Protein AF-A0A5N7J8A6-F1 (afdb_monomer_lite)

Sequence (150 aa):
PDGQIVYIKNDPIKSGGGGKKVELNKQQKNYNKAVEESKNGNKGAGEAVVNRKGIEYPKIDVEGYGEVELPKGPYTPNNTKILRPNFTTKVKKGFKEWWIAQGRIWPEGEVNIHHIKPLSKGGDNSFENLVPLIQPEEHQPFTNWWRSYP

Foldseek 3Di:
DDDDDDDDDDDDDPPDDPDDPPDDDPLSVVQVVVLVVQVPDDDDDPPQDAFQSRHGQDQDQDFQPGGLDQDDDDQAAQPDPVQPDDCDPVVVVVLVVVCVVVVGDQDPADWDKDQSRDNNGPDGSPSVRIDIDHPPNGPVRNVVRVVRHD

pLDDT: mean 76.3, std 22.79, range [28.58, 97.44]

InterPro domains:
  IPR002711 HNH endonuclease [PF01844] (111-133)
  IPR003615 HNH nuclease [cd00085] (103-139)

Structure (mmCIF, N/CA/C/O backbone):
data_AF-A0A5N7J8A6-F1
#
_entry.id   AF-A0A5N7J8A6-F1
#
loop_
_atom_site.group_PDB
_atom_site.id
_atom_site.type_symbol
_atom_site.label_atom_id
_atom_site.label_alt_id
_atom_site.label_comp_id
_atom_site.label_asym_id
_atom_site.label_entity_id
_atom_site.label_seq_id
_atom_site.pdbx_PDB_ins_code
_atom_site.Cartn_x
_atom_site.Cartn_y
_atom_site.Cartn_z
_atom_site.occupancy
_atom_site.B_iso_or_equiv
_atom_site.auth_seq_id
_atom_site.auth_comp_id
_atom_site.auth_asym_id
_atom_site.auth_atom_id
_atom_site.pdbx_PDB_model_num
ATOM 1 N N . PRO A 1 1 ? 14.081 -1.174 53.908 1.00 35.34 1 PRO A N 1
ATOM 2 C CA . PRO A 1 1 ? 13.555 0.094 54.447 1.00 35.34 1 PRO A CA 1
ATOM 3 C C . PRO A 1 1 ? 14.136 1.302 53.704 1.00 35.34 1 PRO A C 1
ATOM 5 O O . PRO A 1 1 ? 15.324 1.319 53.411 1.00 35.34 1 PRO A O 1
ATOM 8 N N . ASP A 1 2 ? 13.431 2.365 53.375 1.00 34.28 2 ASP A N 1
ATOM 9 C CA . ASP A 1 2 ? 12.020 2.695 53.190 1.00 34.28 2 ASP A CA 1
ATOM 10 C C . ASP A 1 2 ? 12.094 4.059 52.469 1.00 34.28 2 ASP A C 1
ATOM 12 O O . ASP A 1 2 ? 13.072 4.793 52.631 1.00 34.28 2 ASP A O 1
ATOM 16 N N . GLY A 1 3 ? 11.149 4.351 51.577 1.00 28.58 3 GLY A N 1
ATOM 17 C CA . GLY A 1 3 ? 11.276 5.445 50.609 1.00 28.58 3 GLY A CA 1
ATOM 18 C C . GLY A 1 3 ? 11.242 6.869 51.171 1.00 28.58 3 GLY A C 1
ATOM 19 O O . GLY A 1 3 ? 10.944 7.098 52.337 1.00 28.58 3 GLY A O 1
ATOM 20 N N . GLN A 1 4 ? 11.406 7.842 50.269 1.00 33.50 4 GLN A N 1
ATOM 21 C CA . GLN A 1 4 ? 10.569 9.041 50.288 1.00 33.50 4 GLN A CA 1
ATOM 22 C C . GLN A 1 4 ? 10.469 9.682 48.898 1.00 33.50 4 GLN A C 1
ATOM 24 O O . GLN A 1 4 ? 11.461 9.891 48.205 1.00 33.50 4 GLN A O 1
ATOM 29 N N . ILE A 1 5 ? 9.227 9.961 48.506 1.00 32.62 5 ILE A N 1
ATOM 30 C CA . ILE A 1 5 ? 8.799 10.682 47.303 1.00 32.62 5 ILE A CA 1
ATOM 31 C C . ILE A 1 5 ? 8.869 12.187 47.596 1.00 32.62 5 ILE A C 1
ATOM 33 O O . ILE A 1 5 ? 8.390 12.615 48.646 1.00 32.62 5 ILE A O 1
ATOM 37 N N . VAL A 1 6 ? 9.366 12.997 46.653 1.00 35.22 6 VAL A N 1
ATOM 38 C CA . VAL A 1 6 ? 9.176 14.460 46.663 1.00 35.22 6 VAL A CA 1
ATOM 39 C C . VAL A 1 6 ? 8.510 14.901 45.359 1.00 35.22 6 VAL A C 1
ATOM 41 O O . VAL A 1 6 ? 9.002 14.642 44.264 1.00 35.22 6 VAL A O 1
ATOM 44 N N . TYR A 1 7 ? 7.362 15.557 45.513 1.00 31.02 7 TYR A N 1
ATOM 45 C CA . TYR A 1 7 ? 6.532 16.144 44.464 1.00 31.02 7 TYR A CA 1
ATOM 46 C C . TYR A 1 7 ? 7.155 17.447 43.942 1.00 31.02 7 TYR A C 1
ATOM 48 O O . TYR A 1 7 ? 7.435 18.343 44.740 1.00 31.02 7 TYR A O 1
ATOM 56 N N . ILE A 1 8 ? 7.277 17.610 42.619 1.00 43.91 8 ILE A N 1
ATOM 57 C CA . ILE A 1 8 ? 7.470 18.931 42.000 1.00 43.91 8 ILE A CA 1
ATOM 58 C C . ILE A 1 8 ? 6.179 19.330 41.286 1.00 43.91 8 ILE A C 1
ATOM 60 O O . ILE A 1 8 ? 5.604 18.573 40.507 1.00 43.91 8 ILE A O 1
ATOM 64 N N . LYS A 1 9 ? 5.707 20.516 41.671 1.00 38.84 9 LYS A N 1
ATOM 65 C CA . LYS A 1 9 ? 4.437 21.145 41.320 1.00 38.84 9 LYS A CA 1
ATOM 66 C C . LYS A 1 9 ? 4.397 21.515 39.834 1.00 38.84 9 LYS A C 1
ATOM 68 O O . LYS A 1 9 ? 5.413 21.854 39.240 1.00 38.84 9 LYS A O 1
ATOM 73 N N . ASN A 1 10 ? 3.190 21.459 39.280 1.00 38.88 10 ASN A N 1
ATOM 74 C CA . ASN A 1 10 ? 2.854 21.862 37.920 1.00 38.88 10 ASN A CA 1
ATOM 75 C C . ASN A 1 10 ? 3.142 23.352 37.688 1.00 38.88 10 ASN A C 1
ATOM 77 O O . ASN A 1 10 ? 2.426 24.193 38.230 1.00 38.88 10 ASN A O 1
ATOM 81 N N . ASP A 1 11 ? 4.094 23.651 36.808 1.00 37.81 11 ASP A N 1
ATOM 82 C CA . ASP A 1 11 ? 4.160 24.936 36.113 1.00 37.81 11 ASP A CA 1
ATOM 83 C C . ASP A 1 11 ? 3.530 24.786 34.714 1.00 37.81 11 ASP A C 1
ATOM 85 O O . ASP A 1 11 ? 3.775 23.786 34.028 1.00 37.81 11 ASP A O 1
ATOM 89 N N . PRO A 1 12 ? 2.705 25.743 34.251 1.00 41.53 12 PRO A N 1
ATOM 90 C CA . PRO A 1 12 ? 2.070 25.667 32.943 1.00 41.53 12 PRO A CA 1
ATOM 91 C C . PRO A 1 12 ? 3.115 25.838 31.833 1.00 41.53 12 PRO A C 1
ATOM 93 O O . PRO A 1 12 ? 3.752 26.886 31.700 1.00 41.53 12 PRO A O 1
ATOM 96 N N . ILE A 1 13 ? 3.263 24.810 30.993 1.00 40.31 13 ILE A N 1
ATOM 97 C CA . ILE A 1 13 ? 4.072 24.888 29.775 1.00 40.31 13 ILE A CA 1
ATOM 98 C C . ILE A 1 13 ? 3.412 25.900 28.832 1.00 40.31 13 ILE A C 1
ATOM 100 O O . ILE A 1 13 ? 2.337 25.670 28.279 1.00 40.31 13 ILE A O 1
ATOM 104 N N . LYS A 1 14 ? 4.082 27.043 28.667 1.00 38.31 14 LYS A N 1
ATOM 105 C CA . LYS A 1 14 ? 3.772 28.088 27.689 1.00 38.31 14 LYS A CA 1
ATOM 106 C C . LYS A 1 14 ? 3.631 27.468 26.295 1.00 38.31 14 LYS A C 1
ATOM 108 O O . LYS A 1 14 ? 4.557 26.834 25.792 1.00 38.31 14 LYS A O 1
ATOM 113 N N . SER A 1 15 ? 2.477 27.684 25.663 1.00 43.34 15 SER A N 1
ATOM 114 C CA . SER A 1 15 ? 2.195 27.303 24.279 1.00 43.34 15 SER A CA 1
ATOM 115 C C . SER A 1 15 ? 3.068 28.120 23.319 1.00 43.34 15 SER A C 1
ATOM 117 O O . SER A 1 15 ? 2.702 29.213 22.891 1.00 43.34 15 SER A O 1
ATOM 119 N N . GLY A 1 16 ? 4.246 27.596 23.001 1.00 37.59 16 GLY A N 1
ATOM 120 C CA . GLY A 1 16 ? 5.174 28.142 22.013 1.00 37.59 16 GLY A CA 1
ATOM 121 C C . GLY A 1 16 ? 5.444 27.121 20.917 1.00 37.59 16 GLY A C 1
ATOM 122 O O . GLY A 1 16 ? 6.566 26.660 20.768 1.00 37.59 16 GLY A O 1
ATOM 123 N N . GLY A 1 17 ? 4.404 26.720 20.186 1.00 31.92 17 GLY A N 1
ATOM 124 C CA . GLY A 1 17 ? 4.525 25.858 19.014 1.00 31.92 17 GLY A CA 1
ATOM 125 C C . GLY A 1 17 ? 4.125 26.638 17.774 1.00 31.92 17 GLY A C 1
ATOM 126 O O . GLY A 1 17 ? 2.943 26.700 17.447 1.00 31.92 17 GLY A O 1
ATOM 127 N N . GLY A 1 18 ? 5.098 27.251 17.099 1.00 31.84 18 GLY A N 1
ATOM 128 C CA . GLY A 1 18 ? 4.917 27.834 15.772 1.00 31.84 18 GLY A CA 1
ATOM 129 C C . GLY A 1 18 ? 4.561 26.742 14.766 1.00 31.84 18 GLY A C 1
ATOM 130 O O . GLY A 1 18 ? 5.429 26.198 14.090 1.00 31.84 18 GLY A O 1
ATOM 131 N N . GLY A 1 19 ? 3.280 26.388 14.695 1.00 32.12 19 GLY A N 1
ATOM 132 C CA . GLY A 1 19 ? 2.750 25.508 13.670 1.00 32.12 19 GLY A CA 1
ATOM 133 C C . GLY A 1 19 ? 2.764 26.247 12.340 1.00 32.12 19 GLY A C 1
ATOM 134 O O . GLY A 1 19 ? 1.996 27.189 12.145 1.00 32.12 19 GLY A O 1
ATOM 135 N N . LYS A 1 20 ? 3.621 25.821 11.406 1.00 36.84 20 LYS A N 1
ATOM 136 C CA . LYS A 1 20 ? 3.414 26.131 9.988 1.00 36.84 20 LYS A CA 1
ATOM 137 C C . LYS A 1 20 ? 1.974 25.738 9.649 1.00 36.84 20 LYS A C 1
ATOM 139 O O . LYS A 1 20 ? 1.613 24.570 9.785 1.00 36.84 20 LYS A O 1
ATOM 144 N N . LYS A 1 21 ? 1.147 26.702 9.231 1.00 40.50 21 LYS A N 1
ATOM 145 C CA . LYS A 1 21 ? -0.146 26.411 8.604 1.00 40.50 21 LYS A CA 1
ATOM 146 C C . LYS A 1 21 ? 0.153 25.632 7.327 1.00 40.50 21 LYS A C 1
ATOM 148 O O . LYS A 1 21 ? 0.583 26.215 6.339 1.00 40.50 21 LYS A O 1
ATOM 153 N N . VAL A 1 22 ? -0.013 24.314 7.373 1.00 44.88 22 VAL A N 1
ATOM 154 C CA . VAL A 1 22 ? -0.007 23.488 6.168 1.00 44.88 22 VAL A CA 1
ATOM 155 C C . VAL A 1 22 ? -1.298 23.824 5.435 1.00 44.88 22 VAL A C 1
ATOM 157 O O . VAL A 1 22 ? -2.391 23.572 5.946 1.00 44.88 22 VAL A O 1
ATOM 160 N N . GLU A 1 23 ? -1.187 24.485 4.287 1.00 43.88 23 GLU A N 1
ATOM 161 C CA . GLU A 1 23 ? -2.349 24.759 3.458 1.00 43.88 23 GLU A CA 1
ATOM 162 C C . GLU A 1 23 ? -2.862 23.431 2.897 1.00 43.88 23 GLU A C 1
ATOM 164 O O . GLU A 1 23 ? -2.192 22.765 2.114 1.00 43.88 23 GLU A O 1
ATOM 169 N N . LEU A 1 24 ? -4.041 23.008 3.357 1.00 47.38 24 LEU A N 1
ATOM 170 C CA . LEU A 1 24 ? -4.662 21.778 2.880 1.00 47.38 24 LEU A CA 1
ATOM 171 C C . LEU A 1 24 ? -4.962 21.917 1.382 1.00 47.38 24 LEU A C 1
ATOM 173 O O . LEU A 1 24 ? -5.593 22.896 0.959 1.00 47.38 24 LEU A O 1
ATOM 177 N N . ASN A 1 25 ? -4.539 20.932 0.591 1.00 60.66 25 ASN A N 1
ATOM 178 C CA . ASN A 1 25 ? -4.856 20.878 -0.830 1.00 60.66 25 ASN A CA 1
ATOM 179 C C . ASN A 1 25 ? -6.383 20.730 -1.040 1.00 60.66 25 ASN A C 1
ATOM 181 O O . ASN A 1 25 ? -7.140 20.369 -0.129 1.00 60.66 25 ASN A O 1
ATOM 185 N N . LYS A 1 26 ? -6.860 21.064 -2.244 1.00 51.75 26 LYS A N 1
ATOM 186 C CA . LYS A 1 26 ? -8.296 21.098 -2.575 1.00 51.75 26 LYS A CA 1
ATOM 187 C C . LYS A 1 26 ? -8.979 19.742 -2.347 1.00 51.75 26 LYS A C 1
ATOM 189 O O . LYS A 1 26 ? -10.114 19.709 -1.885 1.00 51.75 26 LYS A O 1
ATOM 194 N N . GLN A 1 27 ? -8.276 18.640 -2.597 1.00 43.16 27 GLN A N 1
ATOM 195 C CA . GLN A 1 27 ? -8.792 17.285 -2.413 1.00 43.16 27 GLN A CA 1
ATOM 196 C C . GLN A 1 27 ? -8.960 16.929 -0.931 1.00 43.16 27 GLN A C 1
ATOM 198 O O . GLN A 1 27 ? -10.017 16.443 -0.536 1.00 43.16 27 GLN A O 1
ATOM 203 N N . GLN A 1 28 ? -7.990 17.272 -0.081 1.00 45.88 28 GLN A N 1
ATOM 204 C CA . GLN A 1 28 ? -8.070 17.073 1.366 1.00 45.88 28 GLN A CA 1
ATOM 205 C C . GLN A 1 28 ? -9.146 17.961 2.005 1.00 45.88 28 GLN A C 1
ATOM 207 O O . GLN A 1 28 ? -9.841 17.531 2.926 1.00 45.88 28 GLN A O 1
ATOM 212 N N . LYS A 1 29 ? -9.329 19.188 1.498 1.00 62.41 29 LYS A N 1
ATOM 213 C CA . LYS A 1 29 ? -10.441 20.071 1.891 1.00 62.41 29 LYS A CA 1
ATOM 214 C C . LYS A 1 29 ? -11.794 19.461 1.518 1.00 62.41 29 LYS A C 1
ATOM 216 O O . LYS A 1 29 ? -12.689 19.435 2.358 1.00 62.41 29 LYS A O 1
ATOM 221 N N .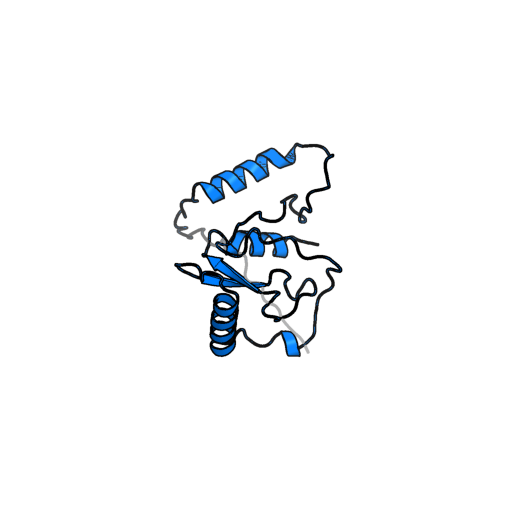 ASN A 1 30 ? -11.926 18.931 0.302 1.00 57.66 30 ASN A N 1
ATOM 222 C CA . ASN A 1 30 ? -13.151 18.276 -0.160 1.00 57.66 30 ASN A CA 1
ATOM 223 C C . ASN A 1 30 ? -13.463 17.014 0.647 1.00 57.66 30 ASN A C 1
ATOM 225 O O . ASN A 1 30 ? -14.605 16.819 1.047 1.00 57.66 30 ASN A O 1
ATOM 229 N N . TYR A 1 31 ? -12.447 16.207 0.952 1.00 53.28 31 TYR A N 1
ATOM 230 C CA . TYR A 1 31 ? -12.588 15.043 1.819 1.00 53.28 31 TYR A CA 1
ATOM 231 C C . TYR A 1 31 ? -13.075 15.442 3.218 1.00 53.28 31 TYR A C 1
ATOM 233 O O . TYR A 1 31 ? -14.058 14.898 3.709 1.00 53.28 31 TYR A O 1
ATOM 241 N N . ASN A 1 32 ? -12.452 16.446 3.844 1.00 67.44 32 ASN A N 1
ATOM 242 C CA . ASN A 1 32 ? -12.872 16.917 5.166 1.00 67.44 32 ASN A CA 1
ATOM 243 C C . ASN A 1 32 ? -14.301 17.488 5.148 1.00 67.44 32 ASN A C 1
ATOM 245 O O . ASN A 1 32 ? -15.042 17.303 6.106 1.00 67.44 32 ASN A O 1
ATOM 249 N N . LYS A 1 33 ? -14.698 18.156 4.059 1.00 68.25 33 LYS A N 1
ATOM 250 C CA . LYS A 1 33 ? -16.061 18.665 3.872 1.00 68.25 33 LYS A CA 1
ATOM 251 C C . LYS A 1 33 ? -17.080 17.527 3.745 1.00 68.25 33 LYS A C 1
ATOM 253 O O . LYS A 1 33 ? -18.081 17.545 4.452 1.00 68.25 33 LYS A O 1
ATOM 258 N N . ALA A 1 34 ? -16.787 16.512 2.932 1.00 57.25 34 ALA A N 1
ATOM 259 C CA . ALA A 1 34 ? -17.632 15.328 2.789 1.00 57.25 34 ALA A CA 1
ATOM 260 C C . ALA A 1 34 ? -17.800 14.570 4.120 1.00 57.25 34 ALA A C 1
ATOM 262 O O . ALA A 1 34 ? -18.876 14.055 4.397 1.00 57.25 34 ALA A O 1
ATOM 263 N N . VAL A 1 35 ? -16.767 14.561 4.975 1.00 58.41 35 VAL A N 1
ATOM 264 C CA . VAL A 1 35 ? -16.819 14.005 6.341 1.00 58.41 35 VAL A CA 1
ATOM 265 C C . VAL A 1 35 ? -17.755 14.790 7.267 1.00 58.41 35 VAL A C 1
ATOM 267 O O . VAL A 1 35 ? -18.371 14.195 8.146 1.00 58.41 35 VAL A O 1
ATOM 270 N N . GLU A 1 36 ? -17.869 16.111 7.118 1.00 66.25 36 GLU A N 1
ATOM 271 C CA . GLU A 1 36 ? -18.839 16.895 7.896 1.00 66.25 36 GLU A CA 1
ATOM 272 C C . GLU A 1 36 ? -20.269 16.712 7.370 1.00 66.25 36 GLU A C 1
ATOM 274 O O . GLU A 1 36 ? -21.212 16.658 8.157 1.00 66.25 36 GLU A O 1
ATOM 279 N N . GLU A 1 37 ? -20.432 16.546 6.057 1.00 59.72 37 GLU A N 1
ATOM 280 C CA . GLU A 1 37 ? -21.734 16.341 5.411 1.00 59.72 37 GLU A CA 1
ATOM 281 C C . GLU A 1 37 ? -22.288 14.917 5.629 1.00 59.72 37 GLU A C 1
ATOM 283 O O . GLU A 1 37 ? -23.498 14.745 5.784 1.00 59.72 37 GLU A O 1
ATOM 288 N N . SER A 1 38 ? -21.429 13.894 5.729 1.00 55.56 38 SER A N 1
ATOM 289 C CA . SER A 1 38 ? -21.846 12.497 5.932 1.00 55.56 38 SER A CA 1
ATOM 290 C C . SER A 1 38 ? -22.301 12.173 7.359 1.00 55.56 38 SER A C 1
ATOM 292 O O . SER A 1 38 ? -22.953 11.151 7.578 1.00 55.56 38 SER A O 1
ATOM 294 N N . LYS A 1 39 ? -22.052 13.057 8.337 1.00 53.62 39 LYS A N 1
ATOM 295 C CA . LYS A 1 39 ? -22.505 12.883 9.732 1.00 53.62 39 LYS A CA 1
ATOM 296 C C . LYS A 1 39 ? -24.031 12.901 9.904 1.00 53.62 39 LYS A C 1
ATOM 298 O O . LYS A 1 39 ? -24.494 12.608 11.003 1.00 53.62 39 LYS A O 1
ATOM 303 N N . ASN A 1 40 ? -24.808 13.223 8.863 1.00 48.16 40 ASN A N 1
ATOM 304 C CA . ASN A 1 40 ? -26.259 13.424 8.965 1.00 48.16 40 ASN A CA 1
ATOM 305 C C . ASN A 1 40 ? -27.123 12.552 8.022 1.00 48.16 40 ASN A C 1
ATOM 307 O O . ASN A 1 40 ? -28.317 12.810 7.882 1.00 48.16 40 ASN A O 1
ATOM 311 N N . GLY A 1 41 ? -26.557 11.532 7.363 1.00 41.09 41 GLY A N 1
ATOM 312 C CA . GLY A 1 41 ? -27.248 10.761 6.317 1.00 41.09 41 GLY A CA 1
ATOM 313 C C . GLY A 1 41 ? -27.565 9.313 6.695 1.00 41.09 41 GLY A C 1
ATOM 314 O O . GLY A 1 41 ? -26.672 8.490 6.848 1.00 41.09 41 GLY A O 1
ATOM 315 N N . ASN A 1 42 ? -28.856 9.009 6.814 1.00 44.25 42 ASN A N 1
ATOM 316 C CA . ASN A 1 42 ? -29.440 7.700 7.102 1.00 44.25 42 ASN A CA 1
ATOM 317 C C . ASN A 1 42 ? -29.205 6.641 5.991 1.00 44.25 42 ASN A C 1
ATOM 319 O O . ASN A 1 42 ? -29.013 6.962 4.823 1.00 44.25 42 ASN A O 1
ATOM 323 N N . LYS A 1 43 ? -29.286 5.374 6.416 1.00 55.88 43 LYS A N 1
ATOM 324 C CA . LYS A 1 43 ? -29.086 4.079 5.741 1.00 55.88 43 LYS A CA 1
ATOM 325 C C . LYS A 1 43 ? -29.728 3.907 4.352 1.00 55.88 43 LYS A C 1
ATOM 327 O O . LYS A 1 43 ? -30.915 4.176 4.190 1.00 55.88 43 LYS A O 1
ATOM 332 N N . GLY A 1 44 ? -28.998 3.219 3.460 1.00 42.34 44 GLY A N 1
ATOM 333 C CA . GLY A 1 44 ? -29.584 2.282 2.486 1.00 42.34 44 GLY A CA 1
ATOM 334 C C . GLY A 1 44 ? -29.107 2.377 1.030 1.00 42.34 44 GLY A C 1
ATOM 335 O O . GLY A 1 44 ? -29.837 2.905 0.203 1.00 42.34 44 GLY A O 1
ATOM 336 N N . ALA A 1 45 ? -27.948 1.787 0.710 1.00 35.34 45 ALA A N 1
ATOM 337 C CA . ALA A 1 45 ? -27.610 1.144 -0.575 1.00 35.34 45 ALA A CA 1
ATOM 338 C C . ALA A 1 45 ? -26.217 0.503 -0.423 1.00 35.34 45 ALA A C 1
ATOM 340 O O . ALA A 1 45 ? -25.255 1.238 -0.249 1.00 35.34 45 ALA A O 1
ATOM 341 N N . GLY A 1 46 ? -26.133 -0.839 -0.398 1.00 44.50 46 GLY A N 1
ATOM 342 C CA . GLY A 1 46 ? -24.891 -1.627 -0.257 1.00 44.50 46 GLY A CA 1
ATOM 343 C C . GLY A 1 46 ? -23.898 -1.056 0.758 1.00 44.50 46 GLY A C 1
ATOM 344 O O . GLY A 1 46 ? -22.982 -0.365 0.336 1.00 44.50 46 GLY A O 1
ATOM 345 N N . GLU A 1 47 ? -24.113 -1.294 2.062 1.00 52.56 47 GLU A N 1
ATOM 346 C CA . GLU A 1 47 ? -23.409 -0.608 3.165 1.00 52.56 47 GLU A CA 1
ATOM 347 C C . GLU A 1 47 ? -21.931 -0.346 2.850 1.00 52.56 47 GLU A C 1
ATOM 349 O O . GLU A 1 47 ? -21.094 -1.250 2.904 1.00 52.56 47 GLU A O 1
ATOM 354 N N . ALA A 1 48 ? -21.624 0.908 2.501 1.00 68.56 48 ALA A N 1
ATOM 355 C CA . ALA A 1 48 ? -20.256 1.349 2.327 1.00 68.56 48 ALA A CA 1
ATOM 356 C C . ALA A 1 48 ? -19.508 1.022 3.620 1.00 68.56 48 ALA A C 1
ATOM 358 O O . ALA A 1 48 ? -19.926 1.414 4.713 1.00 68.56 48 ALA A O 1
ATOM 359 N N . VAL A 1 49 ? -18.430 0.245 3.511 1.00 83.38 49 VAL A N 1
ATOM 360 C CA . VAL A 1 49 ? -17.682 -0.166 4.694 1.00 83.38 49 VAL A CA 1
ATOM 361 C C . VAL A 1 49 ? -16.995 1.068 5.259 1.00 83.38 49 VAL A C 1
ATOM 363 O O . VAL A 1 49 ? -16.060 1.618 4.673 1.00 83.38 49 VAL A O 1
ATOM 366 N N . VAL A 1 50 ? -17.476 1.497 6.421 1.00 91.44 50 VAL A N 1
ATOM 367 C CA . VAL A 1 50 ? -16.929 2.634 7.148 1.00 91.44 50 VAL A CA 1
ATOM 368 C C . VAL A 1 50 ? -16.038 2.175 8.295 1.00 91.44 50 VAL A C 1
ATOM 370 O O . VAL A 1 50 ? -16.234 1.121 8.901 1.00 91.44 50 VAL A O 1
ATOM 373 N N . ASN A 1 51 ? -15.035 2.985 8.620 1.00 92.38 51 ASN A N 1
ATOM 374 C CA . ASN A 1 51 ? -14.249 2.800 9.836 1.00 92.38 51 ASN A CA 1
ATOM 375 C C . ASN A 1 51 ? -14.982 3.364 11.075 1.00 92.38 51 ASN A C 1
ATOM 377 O O . ASN A 1 51 ? -16.071 3.927 10.970 1.00 92.38 51 ASN A O 1
ATOM 381 N N . ARG A 1 52 ? -14.370 3.285 12.268 1.00 90.94 52 ARG A N 1
ATOM 382 C CA . ARG A 1 52 ? -14.971 3.764 13.536 1.00 90.94 52 ARG A CA 1
ATOM 383 C C . ARG A 1 52 ? -15.294 5.267 13.560 1.00 90.94 52 ARG A C 1
ATOM 385 O O . ARG A 1 52 ? -15.936 5.729 14.495 1.00 90.94 52 ARG A O 1
ATOM 392 N N . LYS A 1 53 ? -14.825 6.037 12.574 1.00 91.88 53 LYS A N 1
ATOM 393 C CA . LYS A 1 53 ? -15.110 7.469 12.409 1.00 91.88 53 LYS A CA 1
ATOM 394 C C . LYS A 1 53 ? -16.216 7.747 11.383 1.00 91.88 53 LYS A C 1
ATOM 396 O O . LYS A 1 53 ? -16.425 8.909 11.056 1.00 91.88 53 LYS A O 1
ATOM 401 N N . GLY A 1 54 ? -16.886 6.719 10.855 1.00 92.00 54 GLY A N 1
ATOM 402 C CA . GLY A 1 54 ? -17.914 6.876 9.819 1.00 92.00 54 GLY A CA 1
ATOM 403 C C . GLY A 1 54 ? -17.350 7.232 8.441 1.00 92.00 54 GLY A C 1
ATOM 404 O O . GLY A 1 54 ? -18.071 7.747 7.596 1.00 92.00 54 GLY A O 1
ATOM 405 N N . ILE A 1 55 ? -16.055 6.997 8.218 1.00 91.44 55 ILE A N 1
ATOM 406 C CA . ILE A 1 55 ? -15.380 7.336 6.964 1.00 91.44 55 ILE A CA 1
ATOM 407 C C . ILE A 1 55 ? -15.336 6.095 6.070 1.00 91.44 55 ILE A C 1
ATOM 409 O O . ILE A 1 55 ? -14.850 5.049 6.513 1.00 91.44 55 ILE A O 1
ATOM 413 N N . GLU A 1 56 ? -15.791 6.229 4.824 1.00 94.75 56 GLU A N 1
ATOM 414 C CA . GLU A 1 56 ? -15.700 5.199 3.780 1.00 94.75 56 GLU A CA 1
ATOM 415 C C . GLU A 1 56 ? -14.250 4.858 3.411 1.00 94.75 56 GLU A C 1
ATOM 417 O O . GLU A 1 56 ? -13.333 5.664 3.597 1.00 94.75 56 GLU A O 1
ATOM 422 N N . TYR A 1 57 ? -14.037 3.648 2.890 1.00 94.69 57 TYR A N 1
ATOM 423 C CA . TYR A 1 57 ? -12.737 3.255 2.345 1.00 94.69 57 TYR A CA 1
ATOM 424 C C . TYR A 1 57 ? -12.321 4.193 1.190 1.00 94.69 57 TYR A C 1
ATOM 426 O O . TYR A 1 57 ? -13.183 4.570 0.392 1.00 94.69 57 TYR A O 1
ATOM 434 N N . PRO A 1 58 ? -11.042 4.614 1.092 1.00 95.12 58 PRO A N 1
ATOM 435 C CA . PRO A 1 58 ? -10.613 5.527 0.035 1.00 95.12 58 PRO A CA 1
ATOM 436 C C . PRO A 1 58 ? -10.796 4.930 -1.367 1.00 95.12 58 PRO A C 1
ATOM 438 O O . PRO A 1 58 ? -10.399 3.795 -1.604 1.00 95.12 58 PRO A O 1
ATOM 441 N N . LYS A 1 59 ? -11.336 5.730 -2.292 1.00 94.56 59 LYS A N 1
ATOM 442 C CA . LYS A 1 59 ? -11.540 5.385 -3.710 1.00 94.56 59 LYS A CA 1
ATOM 443 C C . LYS A 1 59 ? -10.454 6.041 -4.562 1.00 94.56 59 LYS A C 1
ATOM 445 O O . LYS A 1 59 ? -10.681 7.085 -5.171 1.00 94.56 59 LYS A O 1
ATOM 450 N N . ILE A 1 60 ? -9.234 5.520 -4.469 1.00 93.75 60 ILE A N 1
ATOM 451 C CA . ILE A 1 60 ? -8.069 6.045 -5.197 1.00 93.75 60 ILE A CA 1
ATOM 452 C C . ILE A 1 60 ? -7.767 5.109 -6.359 1.00 93.75 60 ILE A C 1
ATOM 454 O O . ILE A 1 60 ? -7.511 3.926 -6.133 1.00 93.75 60 ILE A O 1
ATOM 458 N N . ASP A 1 61 ? -7.792 5.662 -7.571 1.00 94.00 61 ASP A N 1
ATOM 459 C CA . ASP A 1 61 ? -7.375 4.994 -8.803 1.00 94.00 61 ASP A CA 1
ATOM 460 C C . ASP A 1 61 ? -5.861 5.144 -8.975 1.00 94.00 61 ASP A C 1
ATOM 462 O O . ASP A 1 61 ? -5.346 6.260 -9.062 1.00 94.00 61 ASP A O 1
ATOM 466 N N . VAL A 1 62 ? -5.153 4.018 -8.969 1.00 93.19 62 VAL A N 1
ATOM 467 C CA . VAL A 1 62 ? -3.717 3.961 -9.231 1.00 93.19 62 VAL A CA 1
ATOM 468 C C . VAL A 1 62 ? -3.524 3.669 -10.711 1.00 93.19 62 VAL A C 1
ATOM 470 O O . VAL A 1 62 ? -3.942 2.619 -11.201 1.00 93.19 62 VAL A O 1
ATOM 473 N N . GLU A 1 63 ? -2.846 4.571 -11.417 1.00 88.62 63 GLU A N 1
ATOM 474 C CA . GLU A 1 63 ? -2.665 4.482 -12.866 1.00 88.62 63 GLU A CA 1
ATOM 475 C C . GLU A 1 63 ? -2.126 3.105 -13.310 1.00 88.62 63 GLU A C 1
ATOM 477 O O . GLU A 1 63 ? -1.075 2.633 -12.868 1.00 88.62 63 GLU A O 1
ATOM 482 N N . GLY A 1 64 ? -2.876 2.428 -14.185 1.00 86.25 64 GLY A N 1
ATOM 483 C CA . GLY A 1 64 ? -2.545 1.088 -14.685 1.00 86.25 64 GLY A CA 1
ATOM 484 C C . GLY A 1 64 ? -2.857 -0.075 -13.729 1.00 86.25 64 GLY A C 1
ATOM 485 O O . GLY A 1 64 ? -2.660 -1.230 -14.105 1.00 86.25 64 GLY A O 1
ATOM 486 N N . TYR A 1 65 ? -3.353 0.194 -12.521 1.00 91.62 65 TYR A N 1
ATOM 487 C CA . TYR A 1 65 ? -3.857 -0.803 -11.569 1.00 91.62 65 TYR A CA 1
ATOM 488 C C . TYR A 1 65 ? -5.373 -0.689 -11.356 1.00 91.62 65 TYR A C 1
ATOM 490 O O . TYR A 1 65 ? -6.039 -1.718 -11.246 1.00 91.62 65 TYR A O 1
ATOM 498 N N . GLY A 1 66 ? -5.913 0.532 -11.366 1.00 93.56 66 GLY A N 1
ATOM 499 C CA . GLY A 1 66 ? -7.312 0.830 -11.070 1.00 93.56 66 GLY A CA 1
ATOM 500 C C . GLY A 1 66 ? -7.535 1.207 -9.606 1.00 93.56 66 GLY A C 1
ATOM 501 O O . GLY A 1 66 ? -6.594 1.493 -8.860 1.00 93.56 66 GLY A O 1
ATOM 502 N N . GLU A 1 67 ? -8.798 1.216 -9.182 1.00 95.75 67 GLU A N 1
ATOM 503 C CA . GLU A 1 67 ? -9.167 1.535 -7.802 1.00 95.75 67 GLU A CA 1
ATOM 504 C C . GLU A 1 67 ? -8.625 0.487 -6.817 1.00 95.75 67 GLU A C 1
ATOM 506 O O . GLU A 1 67 ? -8.770 -0.722 -7.011 1.00 95.75 67 GLU A O 1
ATOM 511 N N . VAL A 1 68 ? -8.010 0.943 -5.723 1.00 94.56 68 VAL A N 1
ATOM 512 C CA . VAL A 1 68 ? -7.620 0.044 -4.629 1.00 94.56 68 VAL A CA 1
ATOM 513 C C . VAL A 1 68 ? -8.875 -0.413 -3.895 1.00 94.56 68 VAL A C 1
ATOM 515 O O . VAL A 1 68 ? -9.458 0.332 -3.112 1.00 94.56 68 VAL A O 1
ATOM 518 N N . GLU A 1 69 ? -9.286 -1.654 -4.136 1.00 94.19 69 GLU A N 1
ATOM 519 C CA . GLU A 1 69 ? -10.451 -2.241 -3.479 1.00 94.19 69 GLU A CA 1
ATOM 520 C C . GLU A 1 69 ? -10.202 -2.527 -1.992 1.00 94.19 69 GLU A C 1
ATOM 522 O O . GLU A 1 69 ? -9.104 -2.908 -1.571 1.00 94.19 69 GLU A O 1
ATOM 527 N N . LEU A 1 70 ? -11.265 -2.434 -1.187 1.00 94.19 70 LEU A N 1
ATOM 528 C CA . LEU A 1 70 ? -11.231 -2.913 0.190 1.00 94.19 70 LEU A CA 1
ATOM 529 C C . LEU A 1 70 ? -10.975 -4.435 0.198 1.00 94.19 70 LEU A C 1
ATOM 531 O O . LEU A 1 70 ? -11.811 -5.203 -0.289 1.00 94.19 70 LEU A O 1
ATOM 535 N N . PRO A 1 71 ? -9.883 -4.918 0.816 1.00 93.25 71 PRO A N 1
ATOM 536 C CA . PRO A 1 71 ? -9.579 -6.339 0.833 1.00 93.25 71 PRO A CA 1
ATOM 537 C C . PRO A 1 71 ? -10.601 -7.110 1.670 1.00 93.25 71 PRO A C 1
ATOM 539 O O . PRO A 1 71 ? -11.032 -6.653 2.732 1.00 93.25 71 PRO A O 1
ATOM 542 N N . LYS A 1 72 ? -10.941 -8.325 1.232 1.00 90.19 72 LYS A N 1
ATOM 543 C CA . LYS A 1 72 ? -11.913 -9.195 1.911 1.00 90.19 72 LYS A CA 1
ATOM 544 C C . LYS A 1 72 ? -11.432 -9.643 3.304 1.00 90.19 72 LYS A C 1
ATOM 546 O O . LYS A 1 72 ? -10.231 -9.775 3.585 1.00 90.19 72 LYS A O 1
ATOM 551 N N . GLY A 1 73 ? -12.400 -9.894 4.187 1.00 85.56 73 GLY A N 1
ATOM 552 C CA . GLY A 1 73 ? -12.178 -10.488 5.508 1.00 85.56 73 GLY A CA 1
ATOM 553 C C . GLY A 1 73 ? -11.723 -11.959 5.443 1.00 85.56 73 GLY A C 1
ATOM 554 O O . GLY A 1 73 ? -11.707 -12.547 4.362 1.00 85.56 73 GLY A O 1
ATOM 555 N N . PRO A 1 74 ? -11.347 -12.568 6.585 1.00 87.50 74 PRO A N 1
ATOM 556 C CA . PRO A 1 74 ? -11.436 -12.032 7.951 1.00 87.50 74 PRO A CA 1
ATOM 557 C C . PRO A 1 74 ? -10.359 -10.978 8.268 1.00 87.50 74 PRO A C 1
ATOM 559 O O . PRO A 1 74 ? -9.271 -11.011 7.694 1.00 87.50 74 PRO A O 1
ATOM 562 N N . TYR A 1 75 ? -10.648 -10.048 9.187 1.00 89.56 75 TYR A N 1
ATOM 563 C CA . TYR A 1 75 ? -9.732 -8.969 9.607 1.00 89.56 75 TYR A CA 1
ATOM 564 C C . TYR A 1 75 ? -9.014 -9.278 10.929 1.00 89.56 75 TYR A C 1
ATOM 566 O O . TYR A 1 75 ? -9.045 -8.501 11.882 1.00 89.56 75 TYR A O 1
ATOM 574 N N . THR A 1 76 ? -8.386 -10.447 11.010 1.00 88.31 76 THR A N 1
ATOM 575 C CA . THR A 1 76 ? -7.682 -10.916 12.212 1.00 88.31 76 THR A CA 1
ATOM 576 C C . THR A 1 76 ? -6.186 -10.628 12.112 1.00 88.31 76 THR A C 1
ATOM 578 O O . THR A 1 76 ? -5.597 -11.011 11.104 1.00 88.31 76 THR A O 1
ATOM 581 N N . PRO A 1 77 ? -5.535 -10.012 13.118 1.00 87.12 77 PRO A N 1
ATOM 582 C CA . PRO A 1 77 ? -4.115 -9.675 13.044 1.00 87.12 77 PRO A CA 1
ATOM 583 C C . PRO A 1 77 ? -3.217 -10.869 12.692 1.00 87.12 77 PRO A C 1
ATOM 585 O O . PRO A 1 77 ? -3.299 -11.929 13.313 1.00 87.12 77 PRO A O 1
ATOM 588 N N . ASN A 1 78 ? -2.296 -10.667 11.751 1.00 82.12 78 ASN A N 1
ATOM 589 C CA . ASN A 1 78 ? -1.237 -11.616 11.445 1.00 82.12 78 ASN A CA 1
ATOM 590 C C . ASN A 1 78 ? -0.008 -11.304 12.311 1.00 82.12 78 ASN A C 1
ATOM 592 O O . ASN A 1 78 ? 0.819 -10.452 11.987 1.00 82.12 78 ASN A O 1
ATOM 596 N N . ASN A 1 79 ? 0.096 -11.990 13.451 1.00 78.31 79 ASN A N 1
ATOM 597 C CA . ASN A 1 79 ? 1.143 -11.759 14.453 1.00 78.31 79 ASN A CA 1
ATOM 598 C C . ASN A 1 79 ? 2.452 -12.524 14.173 1.00 78.31 79 ASN A C 1
ATOM 600 O O . ASN A 1 79 ? 3.334 -12.587 15.035 1.00 78.31 79 ASN A O 1
ATOM 604 N N . THR A 1 80 ? 2.601 -13.111 12.984 1.00 78.50 80 THR A N 1
ATOM 605 C CA . THR A 1 80 ? 3.765 -13.930 12.639 1.00 78.50 80 THR A CA 1
ATOM 606 C C . THR A 1 80 ? 5.031 -13.071 12.604 1.00 78.50 80 THR A C 1
ATOM 608 O O . THR A 1 80 ? 5.154 -12.159 11.788 1.00 78.50 80 THR A O 1
ATOM 611 N N . LYS A 1 81 ? 6.022 -13.378 13.456 1.00 69.19 81 LYS A N 1
ATOM 612 C CA . LYS A 1 81 ? 7.301 -12.635 13.521 1.00 69.19 81 LYS A CA 1
ATOM 613 C C . LYS A 1 81 ? 8.043 -12.599 12.175 1.00 69.19 81 LYS A C 1
ATOM 615 O O . LYS A 1 81 ? 8.694 -11.605 11.878 1.00 69.19 81 LYS A O 1
ATOM 620 N N . ILE A 1 82 ? 7.879 -13.638 11.353 1.00 72.06 82 ILE A N 1
A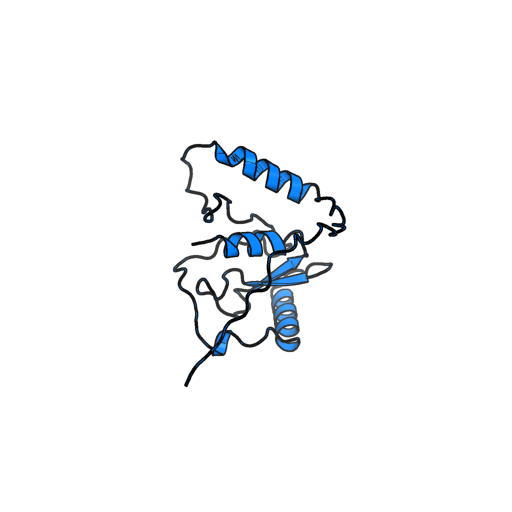TOM 621 C CA . ILE A 1 82 ? 8.463 -13.770 10.004 1.00 72.06 82 ILE A CA 1
ATOM 622 C C . ILE A 1 82 ? 7.897 -12.741 9.012 1.00 72.06 82 ILE A C 1
ATOM 624 O O . ILE A 1 82 ? 8.550 -12.443 8.020 1.00 72.06 82 ILE A O 1
ATOM 628 N N . LEU A 1 83 ? 6.721 -12.162 9.277 1.00 67.94 83 LEU A N 1
ATOM 629 C CA . LEU A 1 83 ? 6.079 -11.155 8.418 1.00 67.94 83 LEU A CA 1
ATOM 630 C C . LEU A 1 83 ? 6.269 -9.721 8.917 1.00 67.94 83 LEU A C 1
ATOM 632 O O . LEU A 1 83 ? 5.945 -8.769 8.219 1.00 67.94 83 LEU A O 1
ATOM 636 N N . ARG A 1 84 ? 6.895 -9.549 10.081 1.00 64.19 84 ARG A N 1
ATOM 637 C CA . ARG A 1 84 ? 7.334 -8.243 10.577 1.00 64.19 84 ARG A CA 1
ATOM 638 C C . ARG A 1 84 ? 8.741 -7.786 10.128 1.00 64.19 84 ARG A C 1
ATOM 640 O O . ARG A 1 84 ? 9.136 -6.731 10.623 1.00 64.19 84 ARG A O 1
ATOM 647 N N . PRO A 1 85 ? 9.544 -8.500 9.294 1.00 59.59 85 PRO A N 1
ATOM 648 C CA . PRO A 1 85 ? 10.850 -7.998 8.916 1.00 59.59 85 PRO A CA 1
ATOM 649 C C . PRO A 1 85 ? 10.718 -6.692 8.149 1.00 59.59 85 PRO A C 1
ATOM 651 O O . PRO A 1 85 ? 9.718 -6.412 7.487 1.00 59.59 85 PRO A O 1
ATOM 654 N N . ASN A 1 86 ? 11.771 -5.893 8.267 1.00 62.31 86 ASN A N 1
ATOM 655 C CA . ASN A 1 86 ? 11.818 -4.555 7.715 1.00 62.31 86 ASN A CA 1
ATOM 656 C C . ASN A 1 86 ? 11.615 -4.582 6.200 1.00 62.31 86 ASN A C 1
AT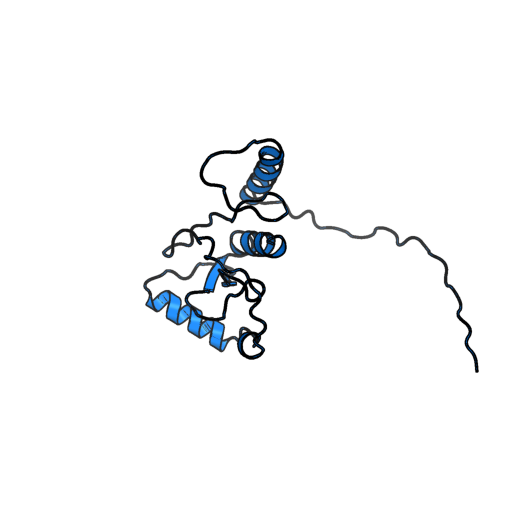OM 658 O O . ASN A 1 86 ? 12.178 -5.417 5.490 1.00 62.31 86 ASN A O 1
ATOM 662 N N . PHE A 1 87 ? 10.860 -3.606 5.707 1.00 70.12 87 PHE A N 1
ATOM 663 C CA . PHE A 1 87 ? 10.678 -3.337 4.2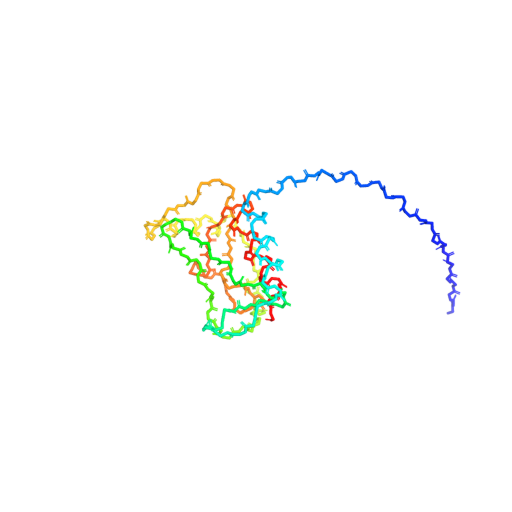88 1.00 70.12 87 PHE A CA 1
ATOM 664 C C . PHE A 1 87 ? 11.999 -2.803 3.690 1.00 70.12 87 PHE A C 1
ATOM 666 O O . PHE A 1 87 ? 12.201 -1.599 3.525 1.00 70.12 87 PHE A O 1
ATOM 673 N N . THR A 1 88 ? 12.961 -3.708 3.476 1.00 83.06 88 THR A N 1
ATOM 674 C CA . THR A 1 88 ? 14.337 -3.381 3.067 1.00 83.06 88 THR A CA 1
ATOM 675 C C . THR A 1 88 ? 14.394 -2.780 1.663 1.00 83.06 88 THR A C 1
ATOM 677 O O . THR A 1 88 ? 13.504 -3.001 0.842 1.00 83.06 88 THR A O 1
ATOM 680 N N . THR A 1 89 ? 15.491 -2.092 1.330 1.00 86.75 89 THR A N 1
ATOM 681 C CA . THR A 1 89 ? 15.748 -1.586 -0.031 1.00 86.75 89 THR A CA 1
ATOM 682 C C . THR A 1 89 ? 15.655 -2.688 -1.092 1.00 86.75 89 THR A C 1
ATOM 684 O O . THR A 1 89 ? 15.138 -2.445 -2.180 1.00 86.75 89 THR A O 1
ATOM 687 N N . LYS A 1 90 ? 16.080 -3.920 -0.770 1.00 87.69 90 LYS A N 1
ATOM 688 C CA . LYS A 1 90 ? 15.968 -5.075 -1.674 1.00 87.69 90 LYS A CA 1
ATOM 689 C C . LYS A 1 90 ? 14.507 -5.442 -1.951 1.00 87.69 90 LYS A C 1
ATOM 691 O O . LYS A 1 90 ? 14.159 -5.672 -3.102 1.00 87.69 90 LYS A O 1
ATOM 696 N N . VAL A 1 91 ? 13.660 -5.457 -0.919 1.00 86.94 91 VAL A N 1
ATOM 697 C CA . VAL A 1 91 ? 12.218 -5.734 -1.059 1.00 86.94 91 VAL A CA 1
ATOM 698 C C . VAL A 1 91 ? 11.532 -4.627 -1.857 1.00 86.94 91 VAL A C 1
ATOM 700 O O . VAL A 1 91 ? 10.787 -4.930 -2.781 1.00 86.94 91 VAL A O 1
ATOM 703 N N . LYS A 1 92 ? 11.847 -3.352 -1.580 1.00 90.19 92 LYS A N 1
ATOM 704 C CA . LYS A 1 92 ? 11.330 -2.204 -2.350 1.00 90.19 92 LYS A CA 1
ATOM 705 C C . LYS A 1 92 ? 11.666 -2.314 -3.836 1.00 90.19 92 LYS A C 1
ATOM 707 O O . LYS A 1 92 ? 10.792 -2.136 -4.678 1.00 90.19 92 LYS A O 1
ATOM 712 N N . LYS A 1 93 ? 12.928 -2.628 -4.150 1.00 93.75 93 LYS A N 1
ATOM 713 C CA . LYS A 1 93 ? 13.386 -2.825 -5.528 1.00 93.75 93 LYS A CA 1
ATOM 714 C C . LYS A 1 93 ? 12.658 -3.996 -6.196 1.00 93.75 93 LYS A C 1
ATOM 716 O O . LYS A 1 93 ? 12.120 -3.812 -7.280 1.00 93.75 93 LYS A O 1
ATOM 721 N N . GLY A 1 94 ? 12.586 -5.148 -5.526 1.00 94.94 94 GLY A N 1
ATOM 722 C CA . GLY A 1 94 ? 11.897 -6.330 -6.052 1.00 94.94 94 GLY A CA 1
ATOM 723 C C . GLY A 1 94 ? 10.408 -6.091 -6.310 1.00 94.94 94 GLY A C 1
ATOM 724 O O . GLY A 1 94 ? 9.901 -6.503 -7.347 1.00 94.94 94 GLY A O 1
ATOM 725 N N . PHE A 1 95 ? 9.721 -5.364 -5.423 1.00 95.62 95 PHE A N 1
ATOM 726 C CA . PHE A 1 95 ? 8.322 -4.991 -5.635 1.00 95.62 95 PHE A CA 1
ATOM 727 C C . PHE A 1 95 ? 8.150 -4.084 -6.858 1.00 95.62 95 PHE A C 1
ATOM 729 O O . PHE A 1 95 ? 7.272 -4.332 -7.678 1.00 95.62 95 PHE A O 1
ATOM 736 N N . LYS A 1 96 ? 9.006 -3.066 -7.024 1.00 96.25 96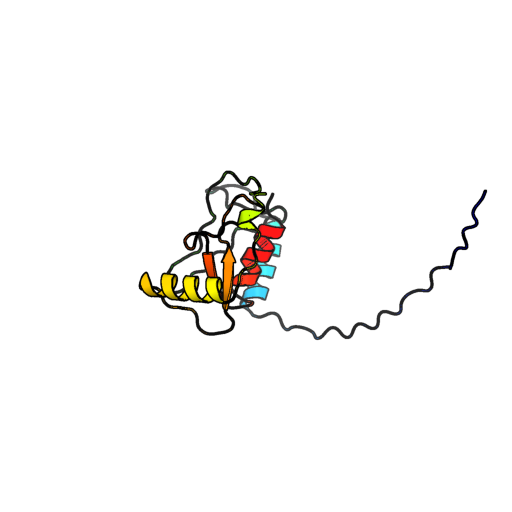 LYS A N 1
ATOM 737 C CA . LYS A 1 96 ? 8.967 -2.184 -8.200 1.00 96.25 96 LYS A CA 1
ATOM 738 C C . LYS A 1 96 ? 9.184 -2.951 -9.506 1.00 96.25 96 LYS A C 1
ATOM 740 O O . LYS A 1 96 ? 8.459 -2.725 -10.469 1.00 96.25 96 LYS A O 1
ATOM 745 N N . GLU A 1 97 ? 10.163 -3.852 -9.537 1.00 97.06 97 GLU A N 1
ATOM 746 C CA . GLU A 1 97 ? 10.430 -4.701 -10.704 1.00 97.06 97 GLU A CA 1
ATOM 747 C C . GLU A 1 97 ? 9.236 -5.610 -11.019 1.00 97.06 97 GLU A C 1
ATOM 749 O O . GLU A 1 97 ? 8.795 -5.657 -12.165 1.00 97.06 97 GLU A O 1
ATOM 754 N N . TRP A 1 98 ? 8.667 -6.270 -10.004 1.00 96.62 98 TRP A N 1
ATOM 755 C CA . TRP A 1 98 ? 7.466 -7.091 -10.162 1.00 96.62 98 TRP A CA 1
ATOM 756 C C . TRP A 1 98 ? 6.274 -6.279 -10.677 1.00 96.62 98 TRP A C 1
ATOM 758 O O . TRP A 1 98 ? 5.615 -6.715 -11.615 1.00 96.62 98 TRP A O 1
ATOM 768 N N . TRP A 1 99 ? 6.034 -5.086 -10.124 1.00 96.00 99 TRP A N 1
ATOM 769 C CA . TRP A 1 99 ? 4.941 -4.195 -10.525 1.00 96.00 99 TRP A CA 1
ATOM 770 C C . TRP A 1 99 ? 5.017 -3.838 -12.011 1.00 96.00 99 TRP A C 1
ATOM 772 O O . TRP A 1 99 ? 4.049 -4.018 -12.748 1.00 96.00 99 TRP A O 1
ATOM 782 N N . ILE A 1 100 ? 6.197 -3.406 -12.464 1.00 96.19 100 ILE A N 1
ATOM 783 C CA . ILE A 1 100 ? 6.443 -3.057 -13.868 1.00 96.19 100 ILE A CA 1
ATOM 784 C C . ILE A 1 100 ? 6.337 -4.297 -14.765 1.00 96.19 100 ILE A C 1
ATOM 786 O O . ILE A 1 100 ? 5.793 -4.214 -15.863 1.00 96.19 100 ILE A O 1
ATOM 790 N N . ALA A 1 101 ? 6.789 -5.467 -14.300 1.00 96.62 101 ALA A N 1
ATOM 791 C CA . ALA A 1 101 ? 6.675 -6.721 -15.047 1.00 96.62 101 ALA A CA 1
ATOM 792 C C . ALA A 1 101 ? 5.218 -7.172 -15.277 1.00 96.62 101 ALA A C 1
ATOM 794 O O . ALA A 1 101 ? 4.966 -7.938 -16.202 1.00 96.62 101 ALA A O 1
ATOM 795 N N . GLN A 1 102 ? 4.255 -6.680 -14.486 1.00 92.81 102 GLN A N 1
ATOM 796 C CA . GLN A 1 102 ? 2.819 -6.870 -14.743 1.00 92.81 102 GLN A CA 1
ATOM 797 C C . GLN A 1 102 ? 2.273 -5.940 -15.847 1.00 92.81 102 GLN A C 1
ATOM 799 O O . GLN A 1 102 ? 1.075 -5.954 -16.116 1.00 92.81 102 GLN A O 1
ATOM 804 N N . GLY A 1 103 ? 3.116 -5.102 -16.461 1.00 93.69 103 GLY A N 1
ATOM 805 C CA . GLY A 1 103 ? 2.705 -4.087 -17.435 1.00 93.69 103 GLY A CA 1
ATOM 806 C C . GLY A 1 103 ? 2.125 -2.820 -16.800 1.00 93.69 103 GLY A C 1
ATOM 807 O O . GLY A 1 103 ? 1.500 -2.025 -17.497 1.00 93.69 103 GLY A O 1
ATOM 808 N N . ARG A 1 104 ? 2.310 -2.630 -15.487 1.00 94.75 104 ARG A N 1
ATOM 809 C CA . ARG A 1 104 ? 1.789 -1.472 -14.749 1.00 94.75 104 ARG A CA 1
ATOM 810 C C . ARG A 1 104 ? 2.808 -0.342 -14.698 1.00 94.75 104 ARG A C 1
ATOM 812 O O . ARG A 1 104 ? 4.017 -0.573 -14.637 1.00 94.75 104 ARG A O 1
ATOM 819 N N . ILE A 1 105 ? 2.308 0.889 -14.662 1.00 94.06 105 ILE A N 1
ATOM 820 C CA . ILE A 1 105 ? 3.137 2.091 -14.578 1.00 94.06 105 ILE A CA 1
ATOM 821 C C . ILE A 1 105 ? 3.554 2.299 -13.121 1.00 94.06 105 ILE A C 1
ATOM 823 O O . ILE A 1 105 ? 2.759 2.136 -12.196 1.00 94.06 105 ILE A O 1
ATOM 827 N N . TRP A 1 106 ? 4.832 2.607 -12.895 1.00 95.75 106 TRP A N 1
ATOM 828 C CA . TRP A 1 106 ? 5.298 3.020 -11.574 1.00 95.75 106 TRP A CA 1
ATOM 829 C C . TRP A 1 106 ? 4.992 4.513 -11.382 1.00 95.75 106 TRP A C 1
ATOM 831 O O . TRP A 1 106 ? 5.462 5.292 -12.211 1.00 95.75 106 TRP A O 1
ATOM 841 N N . PRO A 1 107 ? 4.287 4.929 -10.312 1.00 94.38 107 PRO A N 1
ATOM 842 C CA . PRO A 1 107 ? 3.907 6.329 -10.131 1.00 94.38 107 PRO A CA 1
ATOM 843 C C . PRO A 1 107 ? 5.113 7.279 -10.067 1.00 94.38 107 PRO A C 1
ATOM 845 O O . PRO A 1 107 ? 6.169 6.936 -9.519 1.00 94.38 107 PRO A O 1
ATOM 848 N N . GLU A 1 108 ? 4.951 8.488 -10.603 1.00 92.62 108 GLU A N 1
ATOM 849 C CA . GLU A 1 108 ? 5.949 9.557 -10.511 1.00 92.62 108 GLU A CA 1
ATOM 850 C C . GLU A 1 108 ? 5.801 10.341 -9.195 1.00 92.62 108 GLU A C 1
ATOM 852 O O . GLU A 1 108 ? 4.694 10.648 -8.761 1.00 92.62 108 GLU A O 1
ATOM 857 N N . GLY A 1 109 ? 6.922 10.686 -8.550 1.00 92.19 109 GLY A N 1
ATOM 858 C CA . GLY A 1 109 ? 6.944 11.474 -7.309 1.00 92.19 109 GLY A CA 1
ATOM 859 C C . GLY A 1 109 ? 7.433 10.710 -6.073 1.00 92.19 109 GLY A C 1
ATOM 860 O O . GLY A 1 109 ? 8.191 9.740 -6.170 1.00 92.19 109 GLY A O 1
ATOM 861 N N . GLU A 1 110 ? 7.043 11.184 -4.884 1.00 94.56 110 GLU A N 1
ATOM 862 C CA . GLU A 1 110 ? 7.390 10.546 -3.608 1.00 94.56 110 GLU A CA 1
ATOM 863 C C . GLU A 1 110 ? 6.487 9.330 -3.364 1.00 94.56 110 GLU A C 1
ATOM 865 O O . GLU A 1 110 ? 5.384 9.444 -2.833 1.00 94.56 110 GLU A O 1
ATOM 870 N N . VAL A 1 111 ? 6.959 8.150 -3.771 1.00 94.75 111 VAL A N 1
ATOM 871 C CA . VAL A 1 111 ? 6.189 6.904 -3.680 1.00 94.75 111 VAL A CA 1
ATOM 872 C C . VAL A 1 111 ? 6.468 6.160 -2.377 1.00 94.75 111 VAL A C 1
ATOM 874 O O . VAL A 1 111 ? 7.609 5.792 -2.083 1.00 94.75 111 VAL A O 1
ATOM 877 N N . ASN A 1 112 ? 5.399 5.831 -1.655 1.00 94.56 112 ASN A N 1
ATOM 878 C CA . ASN A 1 112 ? 5.407 4.845 -0.582 1.00 94.56 112 ASN A CA 1
ATOM 879 C C . ASN A 1 112 ? 4.681 3.570 -1.006 1.00 94.56 112 ASN A C 1
ATOM 881 O O . ASN A 1 112 ? 3.663 3.605 -1.687 1.00 94.56 112 ASN A O 1
ATOM 885 N N . ILE A 1 113 ? 5.205 2.426 -0.571 1.00 94.69 113 ILE A N 1
ATOM 886 C CA . ILE A 1 113 ? 4.578 1.129 -0.821 1.00 94.69 113 ILE A CA 1
ATOM 887 C C . ILE A 1 113 ? 3.660 0.822 0.357 1.00 94.69 113 ILE A C 1
ATOM 889 O O . ILE A 1 113 ? 4.120 0.740 1.498 1.00 94.69 113 ILE A O 1
ATOM 893 N N . HIS A 1 114 ? 2.371 0.687 0.071 1.00 95.06 114 HIS A N 1
ATOM 894 C CA . HIS A 1 114 ? 1.325 0.464 1.056 1.00 95.06 114 HIS A CA 1
ATOM 895 C C . HIS A 1 114 ? 0.862 -0.985 1.041 1.00 95.06 114 HIS A C 1
ATOM 897 O O . HIS A 1 114 ? 0.709 -1.576 -0.023 1.00 95.06 114 HIS A O 1
ATOM 903 N N . HIS A 1 115 ? 0.568 -1.535 2.215 1.00 94.44 115 HIS A N 1
ATOM 904 C CA . HIS A 1 115 ? -0.176 -2.784 2.317 1.00 94.44 115 HIS A CA 1
ATOM 905 C C . HIS A 1 115 ? -1.660 -2.530 2.067 1.00 94.44 115 HIS A C 1
ATOM 907 O O . HIS A 1 115 ? -2.287 -1.837 2.865 1.00 94.44 115 HIS A O 1
ATOM 913 N N . ILE A 1 116 ? -2.240 -3.139 1.031 1.00 95.75 116 ILE A N 1
ATOM 914 C CA . ILE A 1 116 ? -3.685 -3.055 0.756 1.00 95.75 116 ILE A CA 1
ATOM 915 C C . ILE A 1 116 ? -4.458 -3.534 1.992 1.00 95.75 116 ILE A C 1
ATOM 917 O O . ILE A 1 116 ? -5.309 -2.814 2.523 1.00 95.75 116 ILE A O 1
ATOM 921 N N . LYS A 1 117 ? -4.084 -4.709 2.519 1.00 94.62 117 LYS A N 1
ATOM 922 C CA . LYS A 1 117 ? -4.480 -5.215 3.838 1.00 94.62 117 LYS A CA 1
ATOM 923 C C . LYS A 1 117 ? -3.278 -5.168 4.787 1.00 94.62 117 LYS A C 1
ATOM 925 O O . LYS A 1 117 ? -2.317 -5.909 4.582 1.00 94.62 117 LYS A O 1
ATOM 930 N N . PRO A 1 118 ? -3.285 -4.359 5.856 1.00 93.44 118 PRO A N 1
ATOM 931 C CA . PRO A 1 118 ? -2.158 -4.304 6.780 1.00 93.44 118 PRO A CA 1
ATOM 932 C C . PRO A 1 118 ? -2.053 -5.582 7.623 1.00 93.44 118 PRO A C 1
ATOM 934 O O . PRO A 1 118 ? -3.045 -6.267 7.889 1.00 93.44 118 PRO A O 1
ATOM 937 N N . LEU A 1 119 ? -0.851 -5.866 8.137 1.00 90.88 119 LEU A N 1
ATOM 938 C CA . LEU A 1 119 ? -0.597 -7.015 9.023 1.00 90.88 119 LEU A CA 1
ATOM 939 C C . LEU A 1 119 ? -1.513 -7.019 10.257 1.00 90.88 119 LEU A C 1
ATOM 941 O O . LEU A 1 119 ? -2.006 -8.067 10.665 1.00 90.88 119 LEU A O 1
ATOM 945 N N . SER A 1 120 ? -1.811 -5.842 10.819 1.00 90.75 120 SER A N 1
ATOM 946 C CA . SER A 1 120 ? -2.731 -5.682 11.958 1.00 90.75 120 SER A CA 1
ATOM 947 C C . SER A 1 120 ? -4.166 -6.120 11.658 1.00 90.75 120 SER A C 1
ATOM 949 O O . SER A 1 120 ? -4.953 -6.276 12.586 1.00 90.75 120 SER A O 1
ATOM 951 N N . LYS A 1 121 ? -4.501 -6.332 10.383 1.00 93.50 121 LYS A N 1
ATOM 952 C CA . LYS A 1 121 ? -5.804 -6.798 9.905 1.00 93.50 121 LYS A CA 1
ATOM 953 C C . LYS A 1 121 ? -5.709 -8.112 9.141 1.00 93.50 121 LYS A C 1
ATOM 955 O O . LYS A 1 121 ? -6.675 -8.491 8.495 1.00 93.50 121 LYS A O 1
ATOM 960 N N . GLY A 1 122 ? -4.578 -8.812 9.216 1.00 91.31 122 GLY A N 1
ATOM 961 C CA . GLY A 1 122 ? -4.432 -10.149 8.639 1.00 91.31 122 GLY A CA 1
ATOM 962 C C . GLY A 1 122 ? -3.861 -10.196 7.233 1.00 91.31 122 GLY A C 1
ATOM 963 O O . GLY A 1 122 ? -3.970 -11.231 6.588 1.00 91.31 122 GLY A O 1
ATOM 964 N N . GLY A 1 123 ? -3.294 -9.095 6.738 1.00 91.50 123 GLY A N 1
ATOM 965 C CA . GLY A 1 123 ? -2.509 -9.135 5.508 1.00 91.50 123 GLY A CA 1
ATOM 966 C C . GLY A 1 123 ? -1.139 -9.782 5.700 1.00 91.50 123 GLY A C 1
ATOM 967 O O . GLY A 1 123 ? -0.801 -10.294 6.775 1.00 91.50 123 GLY A O 1
ATOM 968 N N . ASP A 1 124 ? -0.338 -9.721 4.647 1.00 89.00 124 ASP A N 1
ATOM 969 C CA . ASP A 1 124 ? 1.021 -10.254 4.579 1.00 89.00 124 ASP A CA 1
ATOM 970 C C . ASP A 1 124 ? 1.938 -9.330 3.753 1.00 89.00 124 ASP A C 1
ATOM 972 O O . ASP A 1 124 ? 1.573 -8.197 3.449 1.00 89.00 124 ASP A O 1
ATOM 976 N N . ASN A 1 125 ? 3.143 -9.792 3.414 1.00 88.50 125 ASN A N 1
ATOM 977 C CA . ASN A 1 125 ? 4.095 -9.052 2.577 1.00 88.50 125 ASN A CA 1
ATOM 978 C C . ASN A 1 125 ? 4.143 -9.565 1.128 1.00 88.50 125 ASN A C 1
ATOM 980 O O . ASN A 1 125 ? 5.149 -9.342 0.451 1.00 88.50 125 ASN A O 1
ATOM 984 N N . SER A 1 126 ? 3.119 -10.298 0.675 1.00 90.81 126 SER A N 1
ATOM 985 C CA . SER A 1 126 ? 3.010 -10.692 -0.734 1.00 90.81 126 SER A CA 1
ATOM 986 C C . SER A 1 126 ? 2.961 -9.443 -1.611 1.00 90.81 126 SER A C 1
ATOM 988 O O . SER A 1 126 ? 2.428 -8.414 -1.196 1.00 90.81 126 SER A O 1
ATOM 990 N N . PHE A 1 127 ? 3.543 -9.497 -2.809 1.00 93.62 127 PHE A N 1
ATOM 991 C CA . PHE A 1 127 ? 3.556 -8.333 -3.700 1.00 93.62 127 PHE A CA 1
ATOM 992 C C . PHE A 1 127 ? 2.149 -7.977 -4.194 1.00 93.62 127 PHE A C 1
ATOM 994 O O . PHE A 1 127 ? 1.859 -6.813 -4.441 1.00 93.62 127 PHE A O 1
ATOM 1001 N N . GLU A 1 128 ? 1.248 -8.951 -4.227 1.00 93.56 128 GLU A N 1
ATOM 1002 C CA . GLU A 1 128 ? -0.175 -8.803 -4.512 1.00 93.56 128 GLU A CA 1
ATOM 1003 C C . GLU A 1 128 ? -0.923 -8.020 -3.425 1.00 93.56 128 GLU A C 1
ATOM 1005 O O . GLU A 1 128 ? -1.935 -7.387 -3.712 1.00 93.56 128 GLU A O 1
ATOM 1010 N N . ASN A 1 129 ? -0.427 -8.027 -2.184 1.00 94.38 129 ASN A N 1
ATOM 1011 C CA . ASN A 1 129 ? -0.974 -7.237 -1.081 1.00 94.38 129 ASN A CA 1
ATOM 1012 C C . ASN A 1 129 ? -0.314 -5.851 -0.964 1.00 94.38 129 ASN A C 1
ATOM 1014 O O . ASN A 1 129 ? -0.486 -5.162 0.045 1.00 94.38 129 ASN A O 1
ATOM 1018 N N . LEU A 1 130 ? 0.464 -5.435 -1.964 1.00 95.19 130 LEU A N 1
ATOM 1019 C CA . LEU A 1 130 ? 1.172 -4.165 -1.973 1.00 95.19 130 LEU A CA 1
ATOM 1020 C C . LEU A 1 130 ? 0.738 -3.292 -3.149 1.00 95.19 130 LEU A C 1
ATOM 1022 O O . LEU A 1 130 ? 0.475 -3.775 -4.247 1.00 95.19 130 LEU A O 1
ATOM 1026 N N . VAL A 1 131 ? 0.729 -1.982 -2.924 1.00 97.12 131 VAL A N 1
ATOM 1027 C CA . VAL A 1 131 ? 0.416 -0.978 -3.946 1.00 97.12 131 VAL A CA 1
ATOM 1028 C C . VAL A 1 131 ? 1.339 0.240 -3.786 1.00 97.12 131 VAL A C 1
ATOM 1030 O O . VAL A 1 131 ? 1.562 0.682 -2.652 1.00 97.12 131 VAL A O 1
ATOM 1033 N N . PRO A 1 132 ? 1.944 0.772 -4.867 1.00 97.44 132 PRO A N 1
ATOM 1034 C CA . PRO A 1 132 ? 2.687 2.023 -4.808 1.00 97.44 132 PRO A CA 1
ATOM 1035 C C . PRO A 1 132 ? 1.710 3.202 -4.798 1.00 97.44 132 PRO A C 1
ATOM 1037 O O . PRO A 1 132 ? 0.819 3.265 -5.635 1.00 97.44 132 PRO A O 1
ATOM 1040 N N . LEU A 1 133 ? 1.890 4.130 -3.861 1.00 96.69 133 LEU A N 1
ATOM 1041 C CA . LEU A 1 133 ? 1.031 5.301 -3.696 1.00 96.69 133 LEU A CA 1
ATOM 1042 C C . LEU A 1 133 ? 1.874 6.562 -3.517 1.00 96.69 133 LEU A C 1
ATOM 1044 O O . LEU A 1 133 ? 2.863 6.560 -2.773 1.00 96.69 133 LEU A O 1
ATOM 1048 N N . ILE A 1 134 ? 1.457 7.642 -4.164 1.00 96.31 134 ILE A N 1
ATOM 1049 C CA . ILE A 1 134 ? 2.057 8.969 -4.060 1.00 96.31 134 ILE A CA 1
ATOM 1050 C C . ILE A 1 134 ? 1.723 9.585 -2.695 1.00 96.31 134 ILE A C 1
ATOM 1052 O O . ILE A 1 134 ? 0.608 9.489 -2.167 1.00 96.31 134 ILE A O 1
ATOM 1056 N N . GLN A 1 135 ? 2.723 10.214 -2.090 1.00 92.75 135 GLN A N 1
ATOM 1057 C CA . GLN A 1 135 ? 2.589 10.921 -0.826 1.00 92.75 135 GLN A CA 1
ATOM 1058 C C . GLN A 1 135 ? 2.346 12.423 -1.013 1.00 92.75 135 GLN A C 1
ATOM 1060 O O . GLN A 1 135 ? 3.014 13.031 -1.846 1.00 92.75 135 GLN A O 1
ATOM 1065 N N . PRO A 1 136 ? 1.543 13.040 -0.119 1.00 94.25 136 PRO A N 1
ATOM 1066 C CA . PRO A 1 136 ? 0.626 12.416 0.849 1.00 94.25 136 PRO A CA 1
ATOM 1067 C C . PRO A 1 136 ? -0.744 12.025 0.266 1.00 94.25 136 PRO A C 1
ATOM 1069 O O . PRO A 1 136 ? -1.529 11.384 0.967 1.00 94.25 136 PRO A O 1
ATOM 1072 N N . GLU A 1 137 ? -1.057 12.446 -0.960 1.00 92.12 137 GLU A N 1
ATOM 1073 C CA . GLU A 1 137 ? -2.415 12.481 -1.515 1.00 92.12 137 GLU A CA 1
ATOM 1074 C C . GLU A 1 137 ? -3.084 11.108 -1.578 1.00 92.12 137 GLU A C 1
ATOM 1076 O O . GLU A 1 137 ? -4.270 10.996 -1.268 1.00 92.12 137 GLU A O 1
ATOM 1081 N N . GLU A 1 138 ? -2.329 10.067 -1.927 1.00 95.12 138 GLU A N 1
ATOM 1082 C CA . GLU A 1 138 ? -2.868 8.724 -2.134 1.00 95.12 138 GLU A CA 1
ATOM 1083 C C . GLU A 1 138 ? -2.622 7.822 -0.921 1.00 95.12 138 GLU A C 1
ATOM 1085 O O . GLU A 1 138 ? -3.507 7.107 -0.454 1.00 95.12 138 GLU A O 1
ATOM 1090 N N . HIS A 1 139 ? -1.422 7.878 -0.345 1.00 96.69 139 HIS A N 1
ATOM 1091 C CA . HIS A 1 139 ? -1.022 6.967 0.728 1.00 96.69 139 HIS A CA 1
ATOM 1092 C C . HIS A 1 139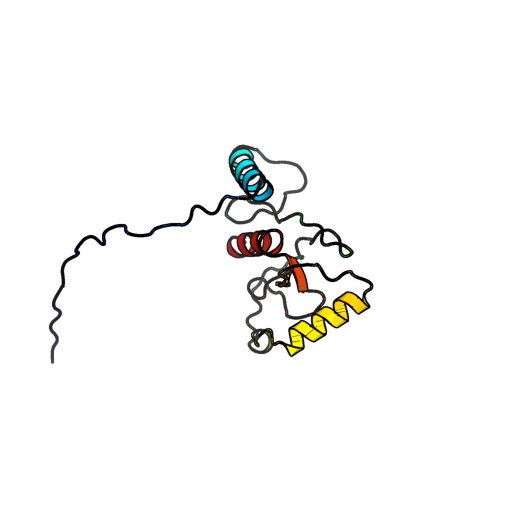 ? -1.636 7.310 2.104 1.00 96.69 139 HIS A C 1
ATOM 1094 O O . HIS A 1 139 ? -1.992 6.421 2.896 1.00 96.69 139 HIS A O 1
ATOM 1100 N N . GLN A 1 140 ? -1.763 8.600 2.436 1.00 95.75 140 GLN A N 1
ATOM 1101 C CA . GLN A 1 140 ? -2.227 9.030 3.759 1.00 95.75 140 GLN A CA 1
ATOM 1102 C C . GLN A 1 140 ? -3.709 8.693 4.042 1.00 95.75 140 GLN A C 1
ATOM 1104 O O . GLN A 1 140 ? -4.006 8.315 5.187 1.00 95.75 140 GLN A O 1
ATOM 1109 N N . PRO A 1 141 ? -4.640 8.774 3.066 1.00 96.25 141 PRO A N 1
ATOM 1110 C CA . PRO A 1 141 ? -6.021 8.322 3.233 1.00 96.25 141 PRO A CA 1
ATOM 1111 C C . PRO A 1 141 ? -6.144 6.874 3.724 1.00 96.25 141 PRO A C 1
ATOM 1113 O O . PRO A 1 141 ? -6.790 6.645 4.751 1.00 96.25 141 PRO A O 1
ATOM 1116 N N . PHE A 1 142 ? -5.466 5.911 3.086 1.00 96.44 142 PHE A N 1
ATOM 1117 C CA . PHE A 1 142 ? -5.521 4.500 3.502 1.00 96.44 142 PHE A CA 1
ATOM 1118 C C . PHE A 1 142 ? -4.941 4.288 4.898 1.00 96.44 142 PHE A C 1
ATOM 1120 O O . PHE A 1 142 ? -5.561 3.647 5.748 1.00 96.44 142 PHE A O 1
ATOM 1127 N N . THR A 1 143 ? -3.790 4.906 5.180 1.00 94.62 143 THR A N 1
ATOM 1128 C CA . THR A 1 143 ? -3.157 4.850 6.506 1.00 94.62 143 THR A CA 1
ATOM 1129 C C . THR A 1 143 ? -4.105 5.348 7.604 1.00 94.62 143 THR A C 1
ATOM 1131 O O . THR A 1 143 ? -4.255 4.722 8.658 1.00 94.62 143 THR A O 1
ATOM 1134 N N . ASN A 1 144 ? -4.781 6.475 7.367 1.00 95.00 144 ASN A N 1
ATOM 1135 C CA . ASN A 1 144 ? -5.738 7.044 8.313 1.00 95.00 144 ASN A CA 1
ATOM 1136 C C . ASN A 1 144 ? -6.980 6.175 8.493 1.00 95.00 144 ASN A C 1
ATOM 1138 O O . ASN A 1 144 ? -7.491 6.065 9.617 1.00 95.00 144 ASN A O 1
ATOM 1142 N N . TRP A 1 145 ? -7.444 5.571 7.402 1.00 96.50 145 TRP A N 1
ATOM 1143 C CA . TRP A 1 145 ? -8.612 4.716 7.412 1.00 96.50 145 TRP A CA 1
ATOM 1144 C C . TRP A 1 145 ? -8.359 3.438 8.213 1.00 96.50 145 TRP A C 1
ATOM 1146 O O . TRP A 1 145 ? -9.067 3.187 9.190 1.00 96.50 145 TRP A O 1
ATOM 1156 N N . TRP A 1 146 ? -7.285 2.706 7.897 1.00 95.38 146 TRP A N 1
ATOM 1157 C CA . TRP A 1 146 ? -6.917 1.464 8.582 1.00 95.38 146 TRP A CA 1
ATOM 1158 C C . TRP A 1 146 ? -6.639 1.662 10.069 1.00 95.38 146 TRP A C 1
ATOM 1160 O O . TRP A 1 146 ? -7.039 0.833 10.886 1.00 95.38 146 TRP A O 1
ATOM 1170 N N . ARG A 1 147 ? -6.021 2.789 10.446 1.00 93.62 147 ARG A N 1
ATOM 1171 C CA . ARG A 1 147 ? -5.811 3.164 11.855 1.00 93.62 147 ARG A CA 1
ATOM 1172 C C . ARG A 1 147 ? -7.121 3.281 12.639 1.00 93.62 147 ARG A C 1
ATOM 1174 O O . ARG A 1 147 ? -7.123 3.084 13.851 1.00 93.62 147 ARG A O 1
ATOM 1181 N N . SER A 1 148 ? -8.215 3.623 11.965 1.00 94.06 148 SER A N 1
ATOM 1182 C CA . SER A 1 148 ? -9.530 3.795 12.584 1.00 94.06 148 SER A CA 1
ATOM 1183 C C . SER A 1 148 ? -10.456 2.596 12.348 1.00 94.06 148 SER A C 1
ATOM 1185 O O . SER A 1 148 ? -11.589 2.620 12.823 1.00 94.06 148 SER A O 1
ATOM 1187 N N . TYR A 1 149 ? -10.026 1.569 11.607 1.00 91.94 149 TYR A N 1
ATOM 1188 C CA . TYR A 1 149 ? -10.864 0.421 11.261 1.00 91.94 149 TYR A CA 1
ATOM 1189 C C . TYR A 1 149 ? -10.898 -0.621 12.400 1.00 91.94 149 TYR A C 1
ATOM 1191 O O . TYR A 1 149 ? -9.839 -0.884 12.987 1.00 91.94 149 TYR A O 1
ATOM 1199 N N . PRO A 1 150 ? -12.078 -1.191 12.744 1.00 81.62 150 PRO A N 1
ATOM 1200 C CA . PRO A 1 150 ? -12.264 -2.192 13.796 1.00 81.62 150 PRO A CA 1
ATOM 1201 C C . PRO A 1 150 ? -11.251 -3.319 13.810 1.00 81.62 150 PRO A C 1
ATOM 1203 O O . PRO A 1 150 ? -10.990 -3.937 12.758 1.00 81.62 150 PRO A O 1
#

Secondary structure (DSSP, 8-state):
-------------------------HHHHHHHHHHHHGGG----SS---B-TTSPBPP--EETTTEE-PPPPSP------GGG-S---HHHHHHHHHHHHHTTPPPPSSSEEEEESS-GGGT--S-GGGEEEEETTTTHHHHHHHHHH--

Organism: NCBI:txid238834

Radius of gyration: 20.94 Å; chains: 1; bounding box: 46×42×72 Å